Protein AF-A0A4Y9S4A9-F1 (afdb_monomer_lite)

Sequence (47 aa):
MLERQLTRRFGPLSKTAHDKLAKARLAQLERWSDALPEAQSLTQMFK

Structure (mmCIF, N/CA/C/O backbone):
data_AF-A0A4Y9S4A9-F1
#
_entry.id   AF-A0A4Y9S4A9-F1
#
loop_
_atom_site.group_PDB
_atom_site.id
_atom_site.type_symbol
_atom_site.label_atom_id
_atom_site.label_alt_id
_atom_site.label_comp_id
_atom_site.label_asym_id
_atom_site.label_ent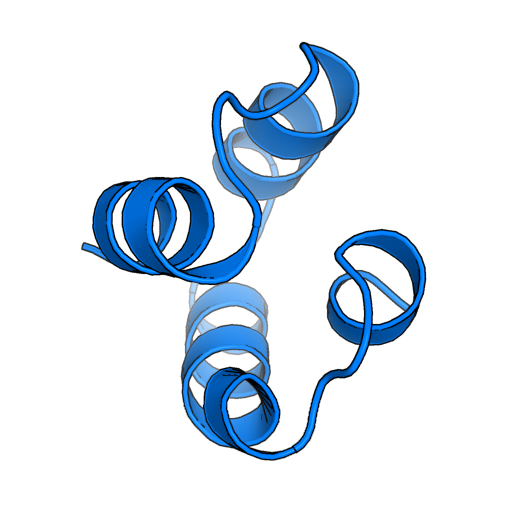ity_id
_atom_site.label_seq_id
_atom_site.pdbx_PDB_ins_code
_atom_site.Cartn_x
_atom_site.Cartn_y
_atom_site.Cartn_z
_atom_site.occupancy
_atom_site.B_iso_or_equiv
_atom_site.auth_seq_id
_atom_site.auth_comp_id
_atom_site.auth_asym_id
_atom_site.auth_atom_id
_atom_site.pdbx_PDB_model_num
ATOM 1 N N . MET A 1 1 ? -5.140 0.021 -12.018 1.00 71.75 1 MET A N 1
ATOM 2 C CA . MET A 1 1 ? -6.529 -0.117 -11.510 1.00 71.75 1 MET A CA 1
ATOM 3 C C . MET A 1 1 ? -6.593 -0.435 -10.021 1.00 71.75 1 MET A C 1
ATOM 5 O O . MET A 1 1 ? -7.505 0.068 -9.376 1.00 7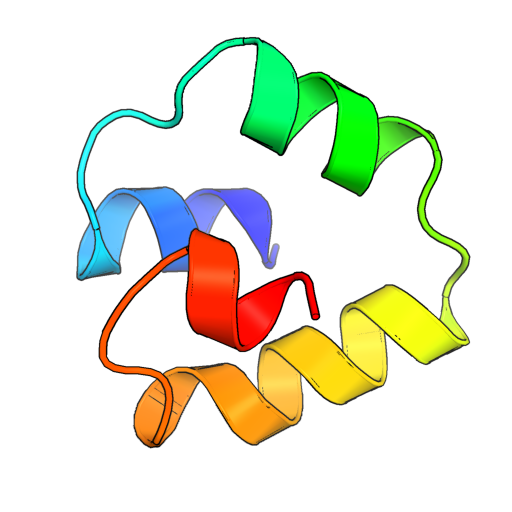1.75 1 MET A O 1
ATOM 9 N N . LEU A 1 2 ? -5.628 -1.189 -9.480 1.00 80.88 2 LEU A N 1
ATOM 10 C CA . LEU A 1 2 ? -5.568 -1.573 -8.066 1.00 80.88 2 LEU A CA 1
ATOM 11 C C . LEU A 1 2 ? -5.740 -0.394 -7.095 1.00 80.88 2 LEU A C 1
ATOM 13 O O . LEU A 1 2 ? -6.574 -0.468 -6.208 1.00 80.88 2 LEU A O 1
ATOM 17 N N . GLU A 1 3 ? -5.062 0.733 -7.325 1.00 81.94 3 GLU A N 1
ATOM 18 C CA . GLU A 1 3 ? -5.181 1.935 -6.481 1.00 81.94 3 GLU A CA 1
ATOM 19 C C . GLU A 1 3 ? -6.637 2.412 -6.305 1.00 81.94 3 GLU A C 1
ATOM 21 O O . GLU A 1 3 ? -7.059 2.731 -5.200 1.00 81.94 3 GLU A O 1
ATOM 26 N N . ARG A 1 4 ? -7.468 2.345 -7.356 1.00 85.00 4 ARG A N 1
ATOM 27 C CA . ARG A 1 4 ? -8.897 2.693 -7.252 1.00 85.00 4 ARG A CA 1
ATOM 28 C C . ARG A 1 4 ? -9.689 1.668 -6.446 1.00 85.00 4 ARG A C 1
ATOM 30 O O . ARG A 1 4 ? -10.623 2.048 -5.745 1.00 85.00 4 ARG A O 1
ATOM 37 N N . GLN A 1 5 ? -9.357 0.384 -6.571 1.00 85.69 5 GLN A N 1
ATOM 38 C CA . GLN A 1 5 ? -10.021 -0.680 -5.814 1.00 85.69 5 GLN A CA 1
ATOM 39 C C . GLN A 1 5 ? -9.663 -0.585 -4.328 1.00 85.69 5 GLN A C 1
ATOM 41 O O . GLN A 1 5 ? -10.539 -0.687 -3.473 1.00 85.69 5 GLN A O 1
ATOM 46 N N . LEU A 1 6 ? -8.402 -0.272 -4.035 1.00 86.88 6 LEU A N 1
ATOM 47 C CA . LEU A 1 6 ? -7.920 -0.002 -2.689 1.00 86.88 6 LEU A CA 1
ATOM 48 C C . LEU A 1 6 ? -8.607 1.213 -2.078 1.00 86.88 6 LEU A C 1
ATOM 50 O O . LEU A 1 6 ? -9.105 1.110 -0.963 1.00 86.88 6 LEU A O 1
ATOM 54 N N . THR A 1 7 ? -8.735 2.313 -2.823 1.00 87.94 7 THR A N 1
ATOM 55 C CA . THR A 1 7 ? -9.451 3.496 -2.334 1.00 87.94 7 THR A CA 1
ATOM 56 C C . THR A 1 7 ? -10.933 3.222 -2.071 1.00 87.94 7 THR A C 1
ATOM 58 O O . THR A 1 7 ? -11.507 3.766 -1.134 1.00 87.94 7 THR A O 1
ATOM 61 N N . ARG A 1 8 ? -11.571 2.346 -2.858 1.00 87.44 8 ARG A N 1
ATOM 62 C CA . ARG A 1 8 ? -12.970 1.940 -2.631 1.00 87.44 8 ARG A CA 1
ATOM 63 C C . ARG A 1 8 ? -13.141 1.017 -1.423 1.00 87.44 8 ARG A C 1
ATOM 65 O O . ARG A 1 8 ? -14.140 1.135 -0.726 1.00 87.44 8 ARG A O 1
ATOM 72 N N . ARG A 1 9 ? -12.205 0.090 -1.197 1.00 85.50 9 ARG A N 1
ATOM 73 C CA . ARG A 1 9 ? -12.276 -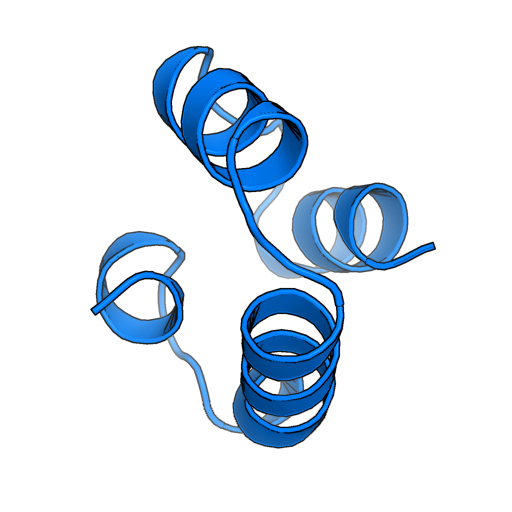0.918 -0.124 1.00 85.50 9 ARG A CA 1
ATOM 74 C C . ARG A 1 9 ? -11.809 -0.369 1.224 1.00 85.50 9 ARG A C 1
ATOM 76 O O . ARG A 1 9 ? -12.438 -0.643 2.237 1.00 85.50 9 ARG A O 1
ATOM 83 N N . PHE A 1 10 ? -10.711 0.382 1.220 1.00 86.75 10 PHE A N 1
ATOM 84 C CA . PHE A 1 10 ? -10.009 0.848 2.418 1.00 86.75 10 PHE A CA 1
ATOM 85 C C . PHE A 1 10 ? -10.112 2.363 2.639 1.00 86.75 10 PHE A C 1
ATOM 87 O O . PHE A 1 10 ? -9.633 2.857 3.655 1.00 86.75 10 PHE A O 1
ATOM 94 N N . GLY A 1 11 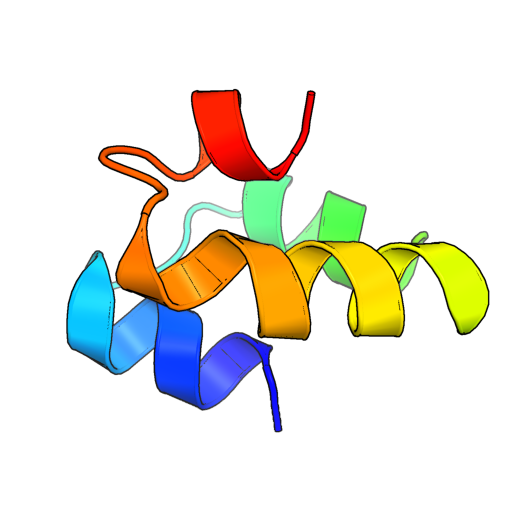? -10.735 3.107 1.720 1.00 86.31 11 GLY A N 1
ATOM 95 C CA . GLY A 1 11 ? -10.806 4.565 1.794 1.00 86.31 11 GLY A CA 1
ATOM 96 C C . GLY A 1 11 ? -9.524 5.251 1.300 1.00 86.31 11 GLY A C 1
ATOM 97 O O . GLY A 1 11 ? -8.688 4.616 0.655 1.00 86.31 11 GLY A O 1
ATOM 98 N N . PRO A 1 12 ? -9.356 6.562 1.549 1.00 86.38 12 PRO A N 1
ATOM 99 C CA . PRO A 1 12 ? -8.216 7.323 1.045 1.00 86.38 12 PRO A CA 1
ATOM 100 C C . PRO A 1 12 ? -6.883 6.692 1.467 1.00 86.38 12 PRO A C 1
ATOM 102 O O . PRO A 1 12 ? -6.589 6.529 2.651 1.00 86.38 12 PRO A O 1
ATOM 105 N N . LEU A 1 13 ? -6.073 6.334 0.471 1.00 85.88 13 LEU A N 1
ATOM 106 C CA . LEU A 1 13 ? -4.796 5.668 0.685 1.00 85.88 13 LEU A CA 1
ATOM 107 C C . LEU A 1 13 ? -3.777 6.631 1.290 1.00 85.88 13 LEU A C 1
ATOM 109 O O . LEU A 1 13 ? -3.586 7.752 0.821 1.00 85.88 13 LEU A O 1
ATOM 113 N N . SER A 1 14 ? -3.066 6.172 2.318 1.00 87.38 14 SER A N 1
ATOM 114 C CA . SER A 1 14 ? -1.952 6.930 2.884 1.00 87.38 14 SER A CA 1
ATOM 115 C C . SER A 1 14 ? -0.799 7.048 1.883 1.00 87.38 14 SER A C 1
ATOM 117 O O . SER A 1 14 ? -0.603 6.184 1.025 1.00 87.38 14 SER A O 1
ATOM 119 N N . LYS A 1 15 ? 0.044 8.072 2.051 1.00 86.88 15 LYS A N 1
ATOM 120 C CA . LYS A 1 15 ? 1.220 8.312 1.196 1.00 86.88 15 LYS A CA 1
ATOM 121 C C . LYS A 1 15 ? 2.127 7.076 1.064 1.00 86.88 15 LYS A C 1
ATOM 123 O O . LYS A 1 15 ? 2.603 6.787 -0.025 1.00 86.88 15 LYS A O 1
ATOM 128 N N . THR A 1 16 ? 2.284 6.293 2.132 1.00 85.62 16 THR A N 1
ATOM 129 C CA . THR A 1 16 ? 3.052 5.035 2.134 1.00 85.62 16 THR A CA 1
ATOM 130 C C . THR A 1 16 ? 2.465 3.963 1.212 1.00 85.62 16 THR A C 1
AT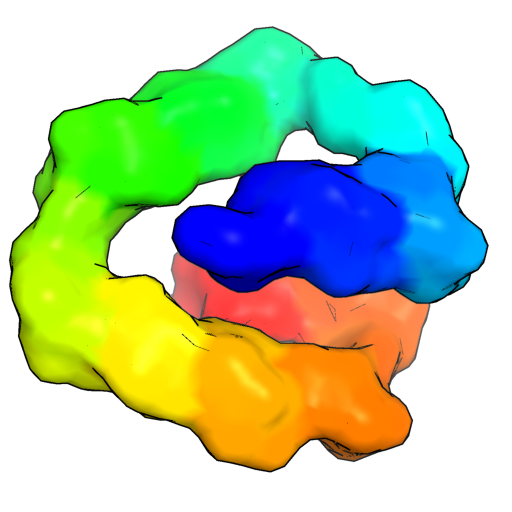OM 132 O O . THR A 1 16 ? 3.215 3.224 0.580 1.00 85.62 16 THR A O 1
ATOM 135 N N . ALA A 1 17 ? 1.134 3.868 1.116 1.00 86.69 17 ALA A N 1
ATOM 136 C CA . ALA A 1 17 ? 0.467 2.920 0.225 1.00 86.69 17 ALA A CA 1
ATOM 137 C C . ALA A 1 17 ? 0.689 3.305 -1.243 1.00 86.69 17 ALA A C 1
ATOM 139 O O . ALA A 1 17 ? 1.021 2.442 -2.052 1.00 86.69 17 ALA A O 1
ATOM 140 N N . HIS A 1 18 ? 0.601 4.599 -1.565 1.00 86.81 18 HIS A N 1
ATOM 141 C CA . HIS A 1 18 ? 0.968 5.105 -2.889 1.00 86.81 18 HIS A CA 1
ATOM 142 C C . HIS A 1 18 ? 2.440 4.830 -3.224 1.00 86.81 18 HIS A C 1
ATOM 144 O O . HIS A 1 18 ? 2.734 4.345 -4.311 1.00 86.81 18 HIS A O 1
ATOM 150 N N . ASP A 1 19 ? 3.363 5.062 -2.286 1.00 89.31 19 ASP A N 1
ATOM 151 C CA . ASP A 1 19 ? 4.795 4.807 -2.498 1.00 89.31 19 ASP A CA 1
ATOM 152 C C . ASP A 1 19 ? 5.078 3.314 -2.751 1.00 89.31 19 ASP A C 1
ATOM 154 O O . ASP A 1 19 ? 5.862 2.955 -3.632 1.00 89.31 19 ASP A O 1
ATOM 158 N N . LYS A 1 20 ? 4.384 2.423 -2.025 1.00 87.31 20 LYS A N 1
ATOM 159 C CA . LYS A 1 20 ? 4.451 0.974 -2.255 1.00 87.31 20 LYS A CA 1
ATOM 160 C C . LYS A 1 20 ? 3.898 0.581 -3.618 1.00 87.31 20 LYS A C 1
ATOM 162 O O . LYS A 1 20 ? 4.537 -0.215 -4.294 1.00 87.31 20 LYS A O 1
ATOM 167 N N . LEU A 1 21 ? 2.753 1.124 -4.029 1.00 87.25 21 LEU A N 1
ATOM 168 C CA . LEU A 1 21 ? 2.165 0.852 -5.345 1.00 87.25 21 LEU A CA 1
ATOM 169 C C . LEU A 1 21 ? 3.058 1.355 -6.483 1.00 87.25 21 LEU A C 1
ATOM 171 O O . LEU A 1 21 ? 3.205 0.659 -7.482 1.00 87.25 21 LEU A O 1
ATOM 175 N N . ALA A 1 22 ? 3.698 2.513 -6.309 1.00 88.06 22 ALA A N 1
ATOM 176 C CA . ALA A 1 22 ? 4.624 3.080 -7.286 1.00 88.06 22 ALA A CA 1
ATOM 177 C C . ALA A 1 22 ? 5.918 2.260 -7.429 1.00 88.06 22 ALA A C 1
ATOM 179 O O . ALA A 1 22 ? 6.472 2.166 -8.520 1.00 88.06 22 ALA A O 1
ATOM 180 N N . LYS A 1 23 ? 6.401 1.653 -6.336 1.00 89.12 23 LYS A N 1
ATOM 181 C CA . LYS A 1 23 ? 7.595 0.787 -6.328 1.00 89.12 23 LYS A CA 1
ATOM 182 C C . LYS A 1 23 ? 7.296 -0.683 -6.627 1.00 89.12 23 LYS A C 1
ATOM 184 O O . LYS A 1 23 ? 8.227 -1.464 -6.830 1.00 89.12 23 LYS A O 1
ATOM 189 N N . ALA A 1 24 ? 6.028 -1.081 -6.612 1.00 88.31 24 ALA A N 1
ATOM 190 C CA . ALA A 1 24 ? 5.626 -2.463 -6.805 1.00 88.31 24 ALA A CA 1
ATOM 191 C C . ALA A 1 24 ? 5.866 -2.917 -8.241 1.00 88.31 24 ALA A C 1
ATOM 193 O O . ALA A 1 24 ? 5.550 -2.225 -9.208 1.00 88.31 24 ALA A O 1
ATOM 194 N N . ARG A 1 25 ? 6.389 -4.134 -8.376 1.00 88.69 25 ARG A N 1
ATOM 195 C CA . ARG A 1 25 ? 6.498 -4.793 -9.679 1.00 88.69 25 ARG A CA 1
ATOM 196 C C . ARG A 1 25 ? 5.153 -5.390 -10.080 1.00 88.69 25 ARG A C 1
ATOM 198 O O . ARG A 1 25 ? 4.321 -5.671 -9.218 1.00 88.69 25 ARG A O 1
ATOM 205 N N . LEU A 1 26 ? 4.987 -5.658 -11.376 1.00 85.25 26 LEU A N 1
ATOM 206 C CA . LEU A 1 26 ? 3.762 -6.239 -11.940 1.00 85.25 26 LEU A CA 1
ATOM 207 C C . LEU A 1 26 ? 3.274 -7.459 -11.135 1.00 85.25 26 LEU A C 1
ATOM 209 O O . LEU A 1 26 ? 2.152 -7.455 -10.643 1.00 85.25 26 LEU A O 1
ATOM 213 N N . ALA A 1 27 ? 4.176 -8.402 -10.847 1.00 87.12 27 ALA A N 1
ATOM 214 C CA . ALA A 1 27 ? 3.866 -9.607 -10.076 1.00 87.12 27 ALA A CA 1
ATOM 215 C C . ALA A 1 27 ? 3.359 -9.334 -8.643 1.00 87.12 27 ALA A C 1
ATOM 217 O O . ALA A 1 27 ? 2.570 -10.110 -8.110 1.00 87.12 27 ALA A O 1
ATOM 218 N N . GLN A 1 28 ? 3.798 -8.244 -7.997 1.00 88.06 28 GLN A N 1
ATOM 219 C CA . GLN A 1 28 ? 3.268 -7.843 -6.686 1.00 88.06 28 GLN A CA 1
ATOM 220 C C . GLN A 1 28 ? 1.876 -7.230 -6.819 1.00 88.06 28 GLN A C 1
ATOM 222 O O . GLN A 1 28 ? 1.004 -7.544 -6.018 1.00 88.06 28 GLN A O 1
ATOM 227 N N . LEU A 1 29 ? 1.651 -6.397 -7.839 1.00 87.81 29 LEU A N 1
ATOM 228 C CA . LEU A 1 29 ? 0.338 -5.807 -8.107 1.00 87.81 29 LEU A CA 1
ATOM 229 C C . LEU A 1 29 ? -0.707 -6.880 -8.430 1.00 87.81 29 LEU A C 1
ATOM 231 O O . LEU A 1 29 ? -1.847 -6.767 -7.985 1.00 87.81 29 LEU A O 1
ATOM 235 N N . GLU A 1 30 ? -0.323 -7.922 -9.165 1.00 88.88 30 GLU A N 1
ATOM 236 C CA . GLU A 1 30 ? -1.179 -9.073 -9.463 1.00 88.88 30 GLU A CA 1
ATOM 237 C C . GLU A 1 30 ? -1.522 -9.847 -8.187 1.00 88.88 30 GLU A C 1
ATOM 239 O O . GLU A 1 30 ? -2.701 -10.026 -7.889 1.00 88.88 30 GLU A O 1
ATOM 244 N N . ARG A 1 31 ? -0.518 -10.183 -7.363 1.00 89.12 31 ARG A N 1
ATOM 245 C CA . ARG A 1 31 ? -0.735 -10.828 -6.054 1.00 89.12 31 ARG A CA 1
ATOM 246 C C . ARG A 1 31 ? -1.655 -10.030 -5.140 1.00 89.12 31 ARG A C 1
ATOM 248 O O . ARG A 1 31 ? -2.517 -10.597 -4.485 1.00 89.12 31 ARG A O 1
ATOM 255 N N . TRP A 1 32 ? -1.468 -8.717 -5.078 1.00 89.25 32 TRP A N 1
ATOM 256 C CA . TRP A 1 32 ? -2.293 -7.845 -4.248 1.00 89.25 32 TRP A CA 1
ATOM 257 C C . TRP A 1 32 ? -3.712 -7.701 -4.779 1.00 89.25 32 TRP A C 1
ATOM 259 O O . TRP A 1 32 ? -4.630 -7.547 -3.985 1.00 89.25 32 TRP A O 1
ATOM 269 N N . SER A 1 33 ? -3.894 -7.749 -6.099 1.00 85.88 33 SER A N 1
ATOM 270 C CA . SER A 1 33 ? -5.223 -7.730 -6.713 1.00 85.88 33 SER A CA 1
ATOM 271 C C . SER A 1 33 ? -5.991 -9.016 -6.410 1.00 85.88 33 SER A C 1
ATOM 273 O O . SER A 1 33 ? -7.179 -8.946 -6.114 1.00 85.88 33 SER A O 1
ATOM 275 N N . ASP A 1 34 ? -5.308 -10.161 -6.438 1.00 88.94 34 ASP A N 1
ATOM 276 C CA . ASP A 1 34 ? -5.875 -11.474 -6.113 1.00 88.94 34 ASP A CA 1
ATOM 277 C C . ASP A 1 34 ? -6.196 -11.611 -4.614 1.00 88.94 34 ASP A C 1
ATOM 279 O O . ASP A 1 34 ? -7.284 -12.034 -4.241 1.00 88.94 34 ASP A O 1
ATOM 283 N N . ALA A 1 35 ? -5.303 -11.120 -3.747 1.00 87.81 35 ALA A N 1
ATOM 284 C CA . ALA A 1 35 ? -5.501 -11.113 -2.297 1.00 87.81 35 ALA A CA 1
ATOM 285 C C . ALA A 1 35 ? -6.453 -10.007 -1.798 1.00 87.81 35 ALA A C 1
ATOM 287 O O . ALA A 1 35 ? -6.841 -10.008 -0.630 1.00 87.81 35 ALA A O 1
ATOM 288 N N . LEU A 1 36 ? -6.827 -9.039 -2.642 1.00 86.06 36 LEU A N 1
ATOM 289 C CA . LEU A 1 36 ? -7.681 -7.901 -2.283 1.00 86.06 36 LEU A CA 1
ATOM 290 C C . LEU A 1 36 ? -9.024 -8.292 -1.628 1.00 86.06 36 LEU A C 1
ATOM 292 O O . LEU A 1 36 ? -9.369 -7.676 -0.615 1.00 86.06 36 LEU A O 1
ATOM 296 N N . PRO A 1 37 ? -9.812 -9.248 -2.164 1.00 84.88 37 PRO A N 1
ATOM 297 C CA . PRO A 1 37 ? -11.066 -9.677 -1.541 1.00 84.88 37 PRO A CA 1
ATOM 298 C C . PRO A 1 37 ? -10.885 -10.250 -0.128 1.00 84.88 37 PRO A C 1
ATOM 300 O O . PRO A 1 37 ? -11.746 -10.026 0.724 1.00 84.88 37 PRO A O 1
ATOM 303 N N . GLU A 1 38 ? -9.769 -10.932 0.134 1.00 86.69 38 GLU A N 1
ATOM 304 C CA . GLU A 1 38 ? -9.469 -11.568 1.425 1.00 86.69 38 GLU A CA 1
ATOM 305 C C . GLU A 1 38 ? -8.724 -10.638 2.399 1.00 86.69 38 GLU A C 1
ATOM 307 O O . GLU A 1 38 ? -8.740 -10.836 3.617 1.00 86.69 38 GLU A O 1
ATOM 312 N N . ALA A 1 39 ? -8.074 -9.591 1.888 1.00 86.62 39 ALA A N 1
ATOM 313 C CA . ALA A 1 39 ? -7.313 -8.655 2.696 1.00 86.62 39 ALA A CA 1
ATOM 314 C C . ALA A 1 39 ? -8.229 -7.775 3.560 1.00 86.62 39 ALA A C 1
ATOM 316 O O . ALA A 1 39 ? -9.050 -6.997 3.073 1.00 86.62 39 ALA A O 1
ATOM 317 N N . GLN A 1 40 ? -8.015 -7.828 4.875 1.00 84.12 40 GLN A N 1
ATOM 318 C CA . GLN A 1 40 ? -8.742 -7.007 5.850 1.00 84.12 40 GLN A CA 1
ATOM 319 C C . GLN A 1 40 ? -8.097 -5.633 6.074 1.00 84.12 40 GLN A C 1
ATOM 321 O O . GLN A 1 40 ? -8.672 -4.765 6.727 1.00 84.12 40 GLN A O 1
ATOM 326 N N . SER A 1 41 ? -6.882 -5.410 5.568 1.00 85.44 41 SER A N 1
ATOM 327 C CA . SER A 1 41 ? -6.143 -4.156 5.746 1.00 85.44 41 SER A CA 1
ATOM 328 C C . SER A 1 41 ? -5.057 -3.981 4.690 1.00 85.44 41 SER A C 1
ATOM 330 O O . SER A 1 41 ? -4.431 -4.953 4.268 1.00 85.44 41 SER A O 1
ATOM 332 N N . LEU A 1 42 ? -4.744 -2.725 4.353 1.00 83.62 42 LEU A N 1
ATOM 333 C CA . LEU A 1 42 ? -3.642 -2.370 3.449 1.00 83.62 42 LEU A CA 1
ATOM 334 C C . LEU A 1 42 ? -2.306 -2.966 3.902 1.00 83.62 42 LEU A C 1
ATOM 336 O O . LEU A 1 42 ? -1.562 -3.502 3.090 1.00 83.62 42 LEU A O 1
ATOM 340 N N . THR A 1 43 ? -2.010 -2.929 5.202 1.00 81.56 43 THR A N 1
ATOM 341 C CA . THR A 1 43 ? -0.779 -3.510 5.759 1.00 81.56 43 THR A CA 1
ATOM 342 C C . THR A 1 43 ? -0.687 -5.013 5.520 1.00 81.56 43 THR A C 1
ATOM 344 O O . THR A 1 43 ? 0.399 -5.501 5.230 1.00 81.56 43 THR A O 1
ATOM 347 N N . GLN A 1 44 ? -1.809 -5.734 5.623 1.00 83.88 44 GLN A N 1
ATOM 348 C CA . GLN A 1 44 ? -1.867 -7.176 5.384 1.00 83.88 44 GLN A CA 1
ATOM 349 C C . GLN A 1 44 ? -1.728 -7.488 3.893 1.00 83.88 44 GLN A C 1
ATOM 351 O O . GLN A 1 44 ? -1.048 -8.437 3.530 1.00 83.88 44 GLN A O 1
ATOM 356 N N . MET A 1 45 ? -2.320 -6.653 3.039 1.00 84.19 45 MET A N 1
ATOM 357 C CA . MET A 1 45 ? -2.217 -6.800 1.594 1.00 84.19 45 MET A CA 1
ATOM 358 C C . MET A 1 45 ? -0.801 -6.504 1.082 1.00 84.19 45 MET A C 1
ATOM 360 O O . MET A 1 45 ? -0.319 -7.18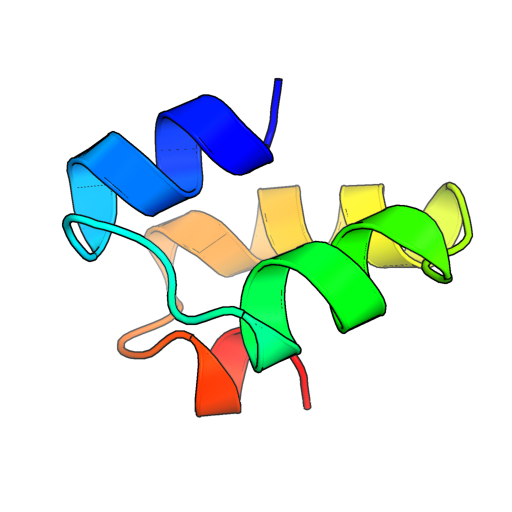2 0.192 1.00 84.19 45 MET A O 1
ATOM 364 N N . PHE A 1 46 ? -0.115 -5.513 1.659 1.00 82.19 46 PHE A N 1
ATOM 365 C CA . PHE A 1 46 ? 1.249 -5.120 1.289 1.00 82.19 46 PHE A CA 1
ATOM 366 C C . PHE A 1 46 ? 2.362 -5.907 2.006 1.00 82.19 46 PHE A C 1
ATOM 368 O O . PHE A 1 46 ? 3.522 -5.459 1.969 1.00 82.19 46 PHE A O 1
ATOM 375 N N . LYS A 1 47 ? 2.015 -6.983 2.715 1.00 76.81 47 LYS A N 1
ATOM 376 C CA . LYS A 1 47 ? 2.957 -7.886 3.385 1.00 76.81 47 LYS A CA 1
ATOM 377 C C . LYS A 1 47 ? 3.404 -8.978 2.418 1.00 76.81 47 LYS A C 1
ATOM 379 O O . LYS A 1 47 ? 4.592 -9.343 2.507 1.00 76.81 47 LYS A O 1
#

Foldseek 3Di:
DLCVLCCVLVNDDDPVLVVLVVPDDPVLSVQLVVCVVVDPDSVSSSD

Secondary structure (DSSP, 8-state):
-HHHHHHHHH-SPPHHHHHHHHH--HHHHHHHHHHTTT-SSHHHHT-

Organism: NCBI:txid2561932

Radius of gyration: 9.4 Å; chains: 1; bounding box: 21×20×18 Å

pLDDT: mean 85.83, std 3.22, range [71.75, 89.31]